Protein AF-A0A958G4K2-F1 (afdb_monomer_lite)

Structure (mmCIF, N/CA/C/O backbone):
data_AF-A0A958G4K2-F1
#
_entry.id   AF-A0A958G4K2-F1
#
loop_
_atom_site.group_PDB
_atom_site.id
_atom_site.type_symbol
_atom_site.label_atom_id
_atom_site.label_alt_id
_atom_site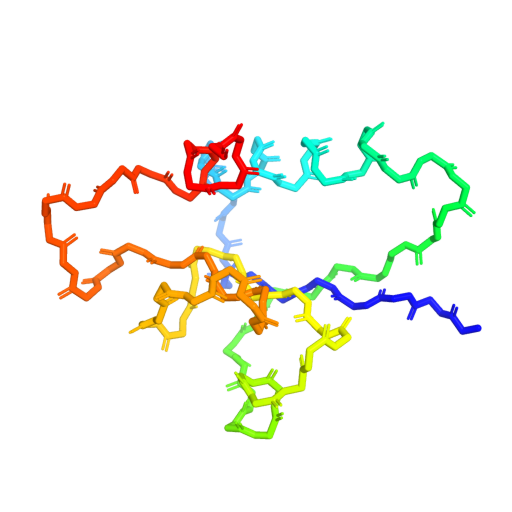.label_comp_id
_atom_site.label_asym_id
_atom_site.label_entity_id
_atom_site.label_seq_id
_atom_site.pdbx_PDB_ins_code
_atom_site.Cartn_x
_atom_site.Cartn_y
_atom_site.Cartn_z
_atom_site.occupancy
_atom_site.B_iso_or_equiv
_atom_site.auth_seq_id
_atom_site.auth_comp_id
_atom_site.auth_asym_id
_atom_site.auth_atom_id
_atom_site.pdbx_PDB_model_num
ATOM 1 N N . MET A 1 1 ? -7.015 -4.512 17.734 1.00 64.56 1 MET A N 1
ATOM 2 C CA . MET A 1 1 ? -5.645 -4.462 17.180 1.00 64.56 1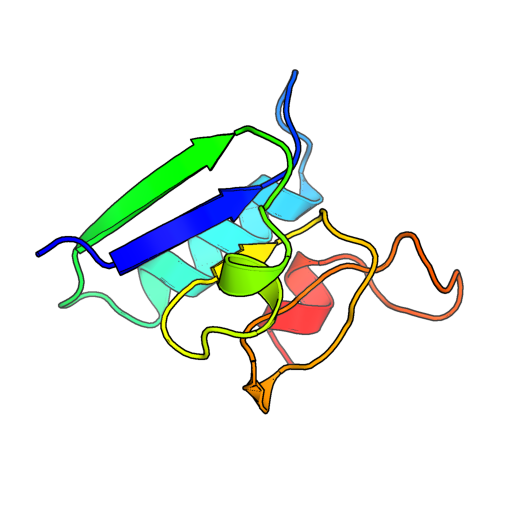 MET A CA 1
ATOM 3 C C . MET A 1 1 ? -5.654 -3.449 16.050 1.00 64.56 1 MET A C 1
ATOM 5 O O . MET A 1 1 ? -6.742 -3.151 15.576 1.00 64.56 1 MET A O 1
ATOM 9 N N . LYS A 1 2 ? -4.510 -2.845 15.719 1.00 84.12 2 LYS A N 1
ATOM 10 C CA . LYS A 1 2 ? -4.418 -1.952 14.558 1.00 84.12 2 LYS A CA 1
ATOM 11 C C . LYS A 1 2 ? -4.128 -2.806 13.330 1.00 84.12 2 LYS A C 1
ATOM 13 O O . LYS A 1 2 ? -3.270 -3.679 13.433 1.00 84.12 2 LYS A O 1
ATOM 18 N N . ASP A 1 3 ? -4.828 -2.551 12.235 1.00 96.25 3 ASP A N 1
ATOM 19 C CA . ASP A 1 3 ? -4.536 -3.170 10.941 1.00 96.25 3 ASP A CA 1
ATOM 20 C C . ASP A 1 3 ? -3.158 -2.680 10.468 1.00 96.25 3 ASP A C 1
ATOM 22 O O . ASP A 1 3 ? -2.680 -1.629 10.909 1.00 96.25 3 ASP A O 1
ATOM 26 N N . LEU A 1 4 ? -2.488 -3.441 9.608 1.00 98.44 4 LEU A N 1
ATOM 27 C CA . LEU A 1 4 ? -1.114 -3.154 9.200 1.00 98.44 4 LEU A CA 1
ATOM 28 C C . LEU A 1 4 ? -1.057 -2.721 7.734 1.00 98.44 4 LEU A C 1
ATOM 30 O O . LEU A 1 4 ? -1.678 -3.342 6.874 1.00 98.44 4 LEU A O 1
ATOM 34 N N . ILE A 1 5 ? -0.286 -1.666 7.471 1.00 98.62 5 ILE A N 1
ATOM 35 C CA . ILE A 1 5 ? 0.161 -1.266 6.138 1.00 98.62 5 ILE A CA 1
ATOM 36 C C . ILE A 1 5 ? 1.689 -1.329 6.116 1.00 98.62 5 ILE A C 1
ATOM 38 O O . ILE A 1 5 ? 2.344 -0.712 6.959 1.00 98.62 5 ILE A O 1
ATOM 42 N N . ILE A 1 6 ? 2.248 -2.043 5.146 1.00 98.62 6 ILE A N 1
ATOM 43 C CA . ILE A 1 6 ? 3.683 -2.133 4.879 1.00 98.62 6 ILE A CA 1
ATOM 44 C C . ILE A 1 6 ? 3.961 -1.427 3.559 1.00 98.62 6 ILE A C 1
ATOM 46 O O . ILE A 1 6 ? 3.242 -1.620 2.581 1.00 98.62 6 ILE A O 1
ATOM 50 N N . THR A 1 7 ? 4.998 -0.599 3.531 1.00 98.56 7 THR A N 1
ATOM 51 C CA . THR A 1 7 ? 5.381 0.141 2.329 1.00 98.56 7 THR A CA 1
ATOM 52 C C . THR A 1 7 ? 6.892 0.305 2.201 1.00 98.56 7 THR A C 1
ATOM 54 O O . THR A 1 7 ? 7.642 -0.005 3.135 1.00 98.56 7 THR A O 1
ATOM 57 N N . HIS A 1 8 ? 7.344 0.811 1.053 1.00 94.00 8 HIS A N 1
ATOM 58 C CA . HIS A 1 8 ? 8.752 0.967 0.722 1.00 94.00 8 HIS A CA 1
ATOM 59 C C . HIS A 1 8 ? 9.541 1.729 1.824 1.00 94.00 8 HIS A C 1
ATOM 61 O O . HIS A 1 8 ? 9.087 2.75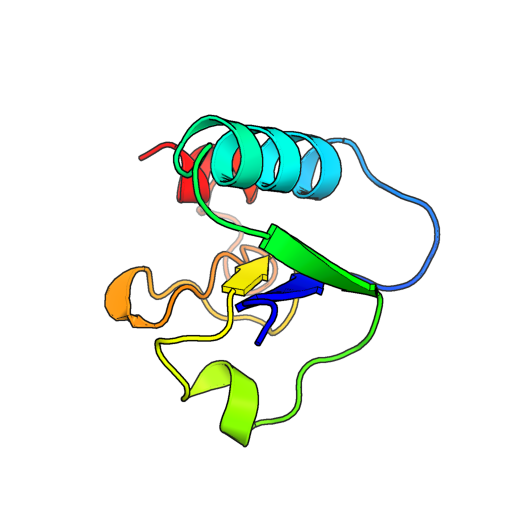9 2.364 1.00 94.00 8 HIS A O 1
ATOM 67 N N . PRO A 1 9 ? 10.747 1.244 2.191 1.00 93.75 9 PRO A N 1
ATOM 68 C CA . PRO A 1 9 ? 11.610 1.896 3.172 1.00 93.75 9 PRO A CA 1
ATOM 69 C C . PRO A 1 9 ? 12.389 3.073 2.574 1.00 93.75 9 PRO A C 1
ATOM 71 O O . PRO A 1 9 ? 12.992 2.946 1.520 1.00 93.75 9 PRO A O 1
ATOM 74 N N . GLY A 1 10 ? 12.518 4.185 3.303 1.00 90.88 10 GLY A N 1
ATOM 75 C CA . GLY A 1 10 ? 13.380 5.301 2.885 1.00 90.88 10 GLY A CA 1
ATOM 76 C C . GLY A 1 10 ? 12.680 6.651 2.927 1.00 90.88 10 GLY A C 1
ATOM 77 O O . GLY A 1 10 ? 11.930 6.938 3.858 1.00 90.88 10 GLY A O 1
ATOM 78 N N . SER A 1 11 ? 12.948 7.520 1.954 1.00 91.62 11 SER A N 1
ATOM 79 C CA . SER A 1 11 ? 12.193 8.772 1.782 1.00 91.62 11 SER A CA 1
ATOM 80 C C . SER A 1 11 ? 10.812 8.457 1.226 1.00 91.62 11 SER A C 1
ATOM 82 O O . SER A 1 11 ? 10.674 7.494 0.496 1.00 91.62 11 SER A O 1
ATOM 84 N N . ALA A 1 12 ? 9.772 9.201 1.594 1.00 90.75 12 ALA A N 1
ATOM 85 C CA . ALA A 1 12 ? 8.450 8.959 1.012 1.00 90.75 12 ALA A CA 1
ATOM 86 C C . ALA A 1 12 ? 8.418 9.433 -0.451 1.00 90.75 12 ALA A C 1
ATOM 88 O O . ALA A 1 12 ? 8.866 10.553 -0.726 1.00 90.75 12 ALA A O 1
ATOM 89 N N . HIS A 1 13 ? 7.893 8.621 -1.365 1.00 94.94 13 HIS A N 1
ATOM 90 C CA . HIS A 1 13 ? 7.472 9.072 -2.684 1.00 94.94 13 HIS A CA 1
ATOM 91 C C . HIS A 1 13 ? 6.015 9.555 -2.635 1.00 94.94 13 HIS A C 1
ATOM 93 O O . HIS A 1 13 ? 5.309 9.452 -1.629 1.00 94.94 13 HIS A O 1
ATOM 99 N N . PHE A 1 14 ? 5.575 10.189 -3.721 1.00 96.69 14 PHE A N 1
ATOM 100 C CA . PHE A 1 14 ? 4.181 10.617 -3.841 1.00 96.69 14 PHE A CA 1
ATOM 101 C C . PHE A 1 14 ? 3.229 9.440 -4.049 1.00 96.69 14 PHE A C 1
ATOM 103 O O . PHE A 1 14 ? 2.047 9.579 -3.742 1.00 96.69 14 PHE A O 1
ATOM 110 N N . ASP A 1 15 ? 3.741 8.323 -4.565 1.00 97.00 15 ASP A N 1
ATOM 111 C CA . ASP A 1 15 ? 2.937 7.161 -4.909 1.00 97.00 15 ASP A CA 1
ATOM 112 C C . ASP A 1 15 ? 2.357 6.494 -3.657 1.00 97.00 15 ASP A C 1
ATOM 114 O O . ASP A 1 15 ? 1.155 6.596 -3.391 1.00 97.00 15 ASP A O 1
ATOM 118 N N . GLU A 1 16 ? 3.213 5.923 -2.810 1.00 96.38 16 GLU A N 1
ATOM 119 C CA . GLU A 1 16 ? 2.775 5.248 -1.595 1.00 96.38 16 GLU A CA 1
ATOM 120 C C . GLU A 1 16 ? 2.115 6.209 -0.612 1.00 96.38 16 GLU A C 1
ATOM 122 O O . GLU A 1 16 ? 1.153 5.847 0.065 1.00 96.38 16 GLU A O 1
ATOM 127 N N . PHE A 1 17 ? 2.578 7.462 -0.554 1.00 97.31 17 PHE A N 1
ATOM 128 C CA . PHE A 1 17 ? 1.951 8.466 0.296 1.00 97.31 17 PHE A CA 1
ATOM 129 C C . PHE A 1 17 ? 0.476 8.654 -0.070 1.00 97.31 17 PHE A C 1
ATOM 131 O O . PHE A 1 17 ? -0.389 8.637 0.812 1.00 97.31 17 PHE A O 1
ATOM 138 N N . PHE A 1 18 ? 0.174 8.820 -1.360 1.00 98.12 18 PHE A N 1
ATOM 139 C CA . PHE A 1 18 ? -1.195 9.067 -1.788 1.00 98.12 18 PHE A CA 1
ATOM 140 C C . PHE A 1 18 ? -2.052 7.800 -1.717 1.00 98.12 18 PHE A C 1
ATOM 142 O O . PHE A 1 18 ? -3.186 7.876 -1.243 1.00 98.12 18 PHE A O 1
ATOM 149 N N . ALA A 1 19 ? -1.494 6.638 -2.063 1.00 98.38 19 ALA A N 1
ATOM 150 C CA . ALA A 1 19 ? -2.143 5.341 -1.881 1.00 98.38 19 ALA A CA 1
ATOM 151 C C . ALA A 1 19 ? -2.577 5.122 -0.420 1.00 98.38 19 ALA A C 1
ATOM 153 O O . ALA A 1 19 ? -3.736 4.811 -0.141 1.00 98.38 19 ALA A O 1
ATOM 154 N N . ILE A 1 20 ? -1.682 5.385 0.537 1.00 98.19 20 ILE A N 1
ATOM 155 C CA . ILE A 1 20 ? -1.979 5.271 1.969 1.00 98.19 20 ILE A CA 1
ATOM 156 C C . ILE A 1 20 ? -3.065 6.269 2.386 1.00 98.19 20 ILE A C 1
ATOM 158 O O . ILE A 1 20 ? -3.976 5.898 3.124 1.00 98.19 20 ILE A O 1
ATOM 162 N N . CYS A 1 21 ? -3.031 7.516 1.905 1.00 98.19 21 CYS A N 1
ATOM 163 C CA . CYS A 1 21 ? -4.106 8.475 2.170 1.00 98.19 21 CYS A CA 1
ATOM 164 C C . CYS A 1 21 ? -5.478 7.967 1.693 1.00 98.19 21 CYS A C 1
ATOM 166 O O . CYS A 1 21 ? -6.459 8.131 2.422 1.00 98.19 21 CYS A O 1
ATOM 168 N N . LEU A 1 22 ? -5.552 7.343 0.513 1.00 98.31 22 LEU A N 1
ATOM 169 C CA . LEU A 1 22 ? -6.790 6.763 -0.019 1.00 98.31 22 LEU A CA 1
ATOM 170 C C . LEU A 1 22 ? -7.297 5.607 0.852 1.00 98.31 22 LEU A C 1
ATOM 172 O O . LEU A 1 22 ? -8.485 5.574 1.182 1.00 98.31 22 LEU A O 1
ATOM 176 N N . ILE A 1 23 ? -6.407 4.711 1.293 1.00 98.25 23 ILE A N 1
ATOM 177 C CA . ILE A 1 23 ? -6.752 3.610 2.209 1.00 98.25 23 ILE A CA 1
ATOM 178 C C . ILE A 1 23 ? -7.319 4.176 3.516 1.00 98.25 23 ILE A C 1
ATOM 180 O O . ILE A 1 23 ? -8.424 3.821 3.924 1.00 98.25 23 ILE A O 1
ATOM 184 N N . LEU A 1 24 ? -6.608 5.111 4.153 1.00 98.00 24 LEU A N 1
ATOM 185 C CA . LEU A 1 24 ? -7.044 5.713 5.417 1.00 98.00 24 LEU A CA 1
ATOM 186 C C . LEU A 1 24 ? -8.394 6.435 5.287 1.00 98.00 24 LEU A C 1
ATOM 188 O O . LEU A 1 24 ? -9.216 6.367 6.199 1.00 98.00 24 LEU A O 1
ATOM 192 N N . ALA A 1 25 ? -8.635 7.117 4.165 1.00 97.94 25 ALA A N 1
ATOM 193 C CA . ALA A 1 25 ? -9.896 7.806 3.907 1.00 97.94 25 ALA A CA 1
ATOM 194 C C . ALA A 1 25 ? -11.064 6.841 3.639 1.00 97.94 25 ALA A C 1
ATOM 196 O O . ALA A 1 25 ? -12.205 7.162 3.974 1.00 97.94 25 ALA A O 1
ATOM 197 N N . SER A 1 26 ? -10.786 5.672 3.057 1.00 97.25 26 SER A N 1
ATOM 198 C CA . SER A 1 26 ? -11.798 4.665 2.710 1.00 97.25 26 SER A CA 1
ATOM 199 C C . SER A 1 26 ? -12.259 3.835 3.909 1.00 97.25 26 SER A C 1
ATOM 201 O O . SER A 1 26 ? -13.364 3.298 3.887 1.00 97.25 26 SER A O 1
ATOM 203 N N . PHE A 1 27 ? -11.446 3.763 4.968 1.00 96.31 27 PHE A N 1
ATOM 204 C CA . PHE A 1 27 ? -11.742 3.019 6.197 1.00 96.31 27 PHE A CA 1
ATOM 205 C C . PHE A 1 27 ? -11.653 3.917 7.447 1.00 96.31 27 PHE A C 1
ATOM 207 O O . PHE A 1 27 ? -10.795 3.696 8.310 1.00 96.31 27 PHE A O 1
ATOM 214 N N . PRO A 1 28 ? -12.513 4.945 7.574 1.00 96.56 28 PRO A N 1
ATOM 215 C CA . PRO A 1 28 ? -12.411 5.958 8.630 1.00 96.56 28 PRO A CA 1
ATOM 216 C C . PRO A 1 28 ? -12.606 5.412 10.055 1.00 96.56 28 PRO A C 1
ATOM 218 O O . PRO A 1 28 ? -12.200 6.047 11.028 1.00 96.56 28 PRO A O 1
ATOM 221 N N . GLU A 1 29 ? -13.239 4.251 10.205 1.00 96.50 29 GLU A N 1
ATOM 222 C CA . GLU A 1 29 ? -13.444 3.557 11.477 1.00 96.50 29 GLU A CA 1
ATOM 223 C C . GLU A 1 29 ? -12.248 2.700 11.915 1.00 96.50 29 GLU A C 1
ATOM 225 O O . GLU A 1 29 ? -12.177 2.285 13.077 1.00 96.50 29 GLU A O 1
ATOM 230 N N . LYS A 1 30 ? -11.308 2.425 11.003 1.00 95.88 30 LYS A N 1
ATOM 231 C CA . LYS A 1 30 ? -10.142 1.584 11.266 1.00 95.88 30 LYS A CA 1
ATOM 232 C C . LYS A 1 30 ? -8.959 2.402 11.768 1.00 95.88 30 LYS A C 1
ATOM 234 O O . LYS A 1 30 ? -8.797 3.585 11.484 1.00 95.88 30 LYS A O 1
ATOM 239 N N . GLN A 1 31 ? -8.090 1.738 12.523 1.00 96.06 31 GLN A N 1
ATOM 240 C CA . GLN A 1 31 ? -6.788 2.279 12.896 1.00 96.06 31 GLN A CA 1
ATOM 241 C C . GLN A 1 31 ? -5.703 1.443 12.245 1.00 96.06 31 GLN A C 1
ATOM 243 O O . GLN A 1 31 ? -5.668 0.232 12.452 1.00 96.06 31 GLN A O 1
ATOM 248 N N . PHE A 1 32 ? -4.793 2.112 11.547 1.00 97.81 32 PHE A N 1
ATOM 249 C CA . PHE A 1 32 ? -3.666 1.466 10.895 1.00 97.81 32 PHE A CA 1
ATOM 250 C C . PHE A 1 32 ? -2.354 1.783 11.613 1.00 97.81 32 PHE A C 1
ATOM 252 O O . PHE A 1 32 ? -2.125 2.904 12.082 1.00 97.81 32 PHE A O 1
ATOM 259 N N . SER A 1 33 ? -1.493 0.779 11.704 1.00 97.81 33 SER A N 1
ATOM 260 C CA . SER A 1 33 ? -0.055 0.946 11.877 1.00 97.81 33 SER A CA 1
ATOM 261 C C . SER A 1 33 ? 0.578 0.962 10.490 1.00 97.81 33 SER A C 1
ATOM 263 O O . SER A 1 33 ? 0.238 0.127 9.658 1.00 97.81 33 SER A O 1
ATOM 265 N N . ILE A 1 34 ? 1.481 1.908 10.241 1.00 97.44 34 ILE A N 1
ATOM 266 C CA . ILE A 1 34 ? 2.203 2.009 8.970 1.00 97.44 34 ILE A CA 1
ATOM 267 C C . ILE A 1 34 ? 3.672 1.718 9.251 1.00 97.44 34 ILE A C 1
ATOM 269 O O . ILE A 1 34 ? 4.306 2.422 10.041 1.00 97.44 34 ILE A O 1
ATOM 273 N N . GLU A 1 35 ? 4.202 0.686 8.607 1.00 97.75 35 GLU A N 1
ATOM 274 C CA . GLU A 1 35 ? 5.595 0.268 8.703 1.00 97.75 35 GLU A CA 1
ATOM 275 C C . GLU A 1 35 ? 6.294 0.445 7.355 1.00 97.75 35 GLU A C 1
ATOM 277 O O . GLU A 1 35 ? 5.731 0.176 6.298 1.00 97.75 35 GLU A O 1
ATOM 282 N N . ARG A 1 36 ? 7.542 0.919 7.392 1.00 97.38 36 ARG A N 1
ATOM 283 C CA . ARG A 1 36 ? 8.355 1.162 6.194 1.00 97.38 36 ARG A CA 1
ATOM 284 C C . ARG A 1 36 ? 9.523 0.188 6.165 1.00 97.38 36 ARG A C 1
ATOM 286 O O . ARG A 1 36 ? 10.540 0.435 6.816 1.00 97.38 36 ARG A O 1
ATOM 293 N N . ARG A 1 37 ? 9.337 -0.944 5.493 1.00 98.00 37 ARG A N 1
ATOM 294 C CA . ARG A 1 37 ? 10.273 -2.076 5.437 1.00 98.00 37 ARG A CA 1
ATOM 295 C C . ARG A 1 37 ? 9.855 -3.052 4.342 1.00 98.00 37 ARG A C 1
ATOM 297 O O . ARG A 1 37 ? 8.735 -2.983 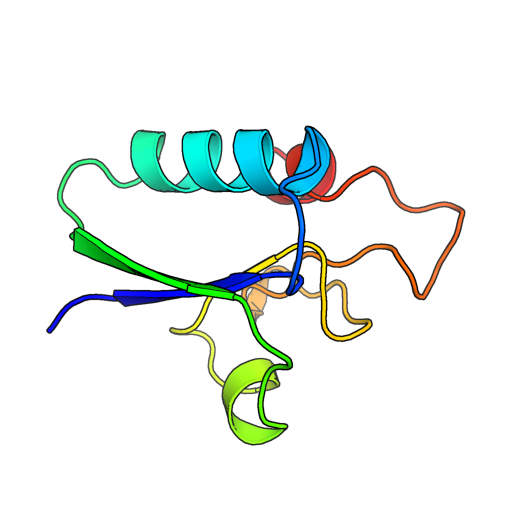3.851 1.00 98.00 37 ARG A O 1
ATOM 304 N N . GLU A 1 38 ? 10.729 -4.004 4.042 1.00 97.75 38 GLU A N 1
ATOM 305 C CA . GLU A 1 38 ? 10.356 -5.166 3.236 1.00 97.75 38 GLU A CA 1
ATOM 306 C C . GLU A 1 38 ? 9.288 -6.016 3.958 1.00 97.75 38 GLU A C 1
ATOM 308 O O . GLU A 1 38 ? 9.396 -6.222 5.181 1.00 97.75 38 GLU A O 1
ATOM 313 N N . PRO A 1 39 ? 8.265 -6.509 3.237 1.00 98.06 39 PRO A N 1
ATOM 314 C CA . PRO A 1 39 ? 7.305 -7.462 3.776 1.00 98.06 39 PRO A CA 1
ATOM 315 C C . PRO A 1 39 ? 7.940 -8.851 3.929 1.00 98.06 39 PRO A C 1
ATOM 317 O O . PRO A 1 39 ? 8.850 -9.242 3.195 1.00 98.06 39 PRO A O 1
ATOM 320 N N . LEU A 1 40 ? 7.436 -9.621 4.885 1.00 98.06 40 LEU A N 1
ATOM 321 C CA . LEU A 1 40 ? 7.716 -11.044 5.007 1.00 98.06 40 LEU A CA 1
ATOM 322 C C . LEU A 1 40 ? 6.838 -11.835 4.017 1.00 98.06 40 LEU A C 1
ATOM 324 O O . LEU A 1 40 ? 5.734 -11.394 3.690 1.00 98.06 40 LEU A O 1
ATOM 328 N N . PRO A 1 41 ? 7.266 -13.025 3.558 1.00 97.81 41 PRO A N 1
ATOM 329 C CA . PRO A 1 41 ? 6.462 -13.851 2.652 1.00 97.81 41 PRO A CA 1
ATOM 330 C C . PRO A 1 41 ? 5.061 -14.185 3.186 1.00 97.81 41 PRO A C 1
ATOM 332 O O . PRO A 1 41 ? 4.098 -14.242 2.421 1.00 97.81 41 PRO A O 1
ATOM 335 N N . GLU A 1 42 ? 4.935 -14.395 4.496 1.00 98.06 42 GLU A N 1
ATOM 336 C CA . GLU A 1 42 ? 3.652 -14.616 5.161 1.00 98.06 42 GLU A CA 1
ATOM 337 C C . GLU A 1 42 ? 2.726 -13.394 5.107 1.00 98.06 42 GLU A C 1
ATOM 339 O O . GLU A 1 42 ? 1.518 -13.572 5.013 1.00 98.06 42 GLU A O 1
ATOM 344 N N . GLU A 1 43 ? 3.273 -12.176 5.100 1.00 98.25 43 GLU A N 1
ATOM 345 C CA . GLU A 1 43 ? 2.494 -10.932 5.038 1.00 98.25 43 GLU A CA 1
ATOM 346 C C . GLU A 1 43 ? 1.950 -10.688 3.629 1.00 98.25 43 GLU A C 1
ATOM 348 O O . GLU A 1 43 ? 0.814 -10.259 3.491 1.00 98.25 43 GLU A O 1
ATOM 353 N N . LEU A 1 44 ? 2.700 -11.060 2.583 1.00 98.25 44 LEU A N 1
ATOM 354 C CA . LEU A 1 44 ? 2.210 -11.049 1.194 1.00 98.25 44 LEU A CA 1
ATOM 355 C C . LEU A 1 44 ? 1.056 -12.036 0.956 1.00 98.25 44 LEU A C 1
ATOM 357 O O . LEU A 1 44 ? 0.334 -11.921 -0.034 1.00 98.25 44 LEU A O 1
ATOM 361 N N . SER A 1 45 ? 0.911 -13.036 1.827 1.00 98.00 45 SER A N 1
ATOM 362 C CA . SER A 1 45 ? -0.135 -14.060 1.742 1.00 98.00 45 SER A CA 1
ATOM 363 C C . SER A 1 45 ? -1.286 -13.820 2.727 1.00 98.00 45 SER A C 1
ATOM 365 O O . SER A 1 45 ? -2.231 -14.612 2.751 1.00 98.00 45 SER A O 1
ATOM 367 N N . ASP A 1 46 ? -1.207 -12.774 3.555 1.00 97.94 46 ASP A N 1
ATOM 368 C CA . ASP A 1 46 ? -2.205 -12.453 4.572 1.00 97.94 46 ASP A CA 1
ATOM 369 C C . ASP A 1 46 ? -3.184 -11.392 4.038 1.00 97.94 46 ASP A C 1
ATOM 371 O O . ASP A 1 46 ? -2.810 -10.226 3.912 1.00 97.94 46 ASP A O 1
ATOM 375 N N . PRO A 1 47 ? -4.459 -11.743 3.775 1.00 97.38 47 PRO A N 1
ATOM 376 C CA . PRO A 1 47 ? -5.439 -10.800 3.247 1.00 97.38 47 PRO A CA 1
ATOM 377 C C . PRO A 1 47 ? -5.820 -9.695 4.240 1.00 97.38 47 PRO A C 1
ATOM 379 O O . PRO A 1 47 ? -6.628 -8.837 3.892 1.00 97.38 47 PRO A O 1
ATOM 382 N N . GLU A 1 48 ? -5.306 -9.688 5.474 1.00 96.50 48 GLU A N 1
ATOM 383 C CA . GLU A 1 48 ? -5.499 -8.607 6.442 1.00 96.50 48 GLU A CA 1
ATOM 384 C C . GLU A 1 48 ? -4.391 -7.542 6.408 1.00 96.50 48 GLU A C 1
ATOM 386 O O . GLU A 1 48 ? -4.628 -6.421 6.873 1.00 96.50 48 GLU A O 1
ATOM 391 N N . VAL A 1 49 ? -3.233 -7.834 5.807 1.00 98.31 49 VAL A N 1
ATOM 392 C CA . VAL A 1 49 ? -2.103 -6.902 5.690 1.00 98.31 49 VAL A CA 1
ATOM 393 C C . VAL A 1 49 ? -2.163 -6.180 4.350 1.00 98.31 49 VAL A C 1
ATOM 395 O O . VAL A 1 49 ? -2.302 -6.800 3.308 1.00 98.31 49 VAL A O 1
ATOM 398 N N . TRP A 1 50 ? -2.052 -4.853 4.364 1.00 98.62 50 TRP A N 1
ATOM 399 C CA . TRP A 1 50 ? -1.867 -4.085 3.134 1.00 98.62 50 TRP A CA 1
ATOM 400 C C . TRP A 1 50 ? -0.379 -3.985 2.818 1.00 98.62 50 TRP A C 1
ATOM 402 O O . TRP A 1 50 ? 0.394 -3.534 3.665 1.00 98.62 50 TRP A O 1
ATOM 412 N N . VAL A 1 51 ? 0.015 -4.331 1.597 1.00 98.69 51 VAL A N 1
ATOM 413 C CA . VAL A 1 51 ? 1.386 -4.161 1.106 1.00 98.69 51 VAL A CA 1
ATOM 414 C C . VAL A 1 51 ? 1.341 -3.227 -0.099 1.00 98.69 51 VAL A C 1
ATOM 416 O O . VAL A 1 51 ? 0.694 -3.533 -1.096 1.00 98.69 51 VAL A O 1
ATOM 419 N N . VAL A 1 52 ? 1.958 -2.051 0.016 1.00 98.56 52 VAL A N 1
ATOM 420 C CA . VAL A 1 52 ? 1.766 -0.928 -0.919 1.00 98.56 52 VAL A CA 1
ATOM 421 C C . VAL A 1 52 ? 3.112 -0.394 -1.399 1.00 98.56 52 VAL A C 1
ATOM 423 O O . VAL A 1 52 ? 3.945 -0.027 -0.568 1.00 98.56 52 VAL A O 1
ATOM 426 N N . ASP A 1 53 ? 3.299 -0.290 -2.718 1.00 98.31 53 ASP A N 1
ATOM 427 C CA . ASP A 1 53 ? 4.535 0.190 -3.369 1.00 98.31 53 ASP A CA 1
ATOM 428 C C . ASP A 1 53 ? 5.790 -0.623 -2.988 1.00 98.31 53 ASP A C 1
ATOM 430 O O . ASP A 1 53 ? 6.901 -0.099 -2.878 1.00 98.31 53 ASP A O 1
ATOM 434 N N . ILE A 1 54 ? 5.604 -1.908 -2.668 1.00 98.19 54 ILE A N 1
ATOM 435 C CA . ILE A 1 54 ? 6.682 -2.833 -2.306 1.00 98.19 54 ILE A CA 1
ATOM 436 C C . ILE A 1 54 ? 6.228 -4.294 -2.447 1.00 98.19 54 ILE A C 1
ATOM 438 O O . ILE A 1 54 ? 5.040 -4.598 -2.374 1.00 98.19 54 ILE A O 1
ATOM 442 N N . GLY A 1 55 ? 7.177 -5.223 -2.574 1.00 97.25 55 GLY A N 1
ATOM 443 C CA . GLY A 1 55 ? 6.929 -6.668 -2.501 1.00 97.25 55 GLY A CA 1
ATOM 444 C C . GLY A 1 55 ? 6.801 -7.388 -3.847 1.00 97.25 55 GLY A C 1
ATOM 445 O O . GLY A 1 55 ? 6.932 -8.606 -3.878 1.00 97.25 55 GLY A O 1
ATOM 446 N N . GLY A 1 56 ? 6.628 -6.677 -4.958 1.00 97.69 56 GLY A N 1
ATOM 447 C CA . GLY A 1 56 ? 6.628 -7.210 -6.324 1.00 97.69 56 GLY A CA 1
ATOM 448 C C . GLY A 1 56 ? 5.345 -7.936 -6.734 1.00 97.69 56 GLY A C 1
ATOM 449 O O . GLY A 1 56 ? 5.391 -8.804 -7.609 1.00 97.69 56 GLY A O 1
ATOM 450 N N . HIS A 1 57 ? 4.212 -7.629 -6.096 1.00 96.81 57 HIS A N 1
ATOM 451 C CA . HIS A 1 57 ? 2.928 -8.282 -6.344 1.00 96.81 57 HIS A CA 1
ATOM 452 C C . HIS A 1 57 ? 1.788 -7.270 -6.503 1.00 96.81 57 HIS A C 1
ATOM 454 O O . HIS A 1 57 ? 1.587 -6.406 -5.652 1.00 96.81 57 HIS A O 1
ATOM 460 N N . TYR A 1 58 ? 0.976 -7.457 -7.546 1.00 98.00 58 TYR A N 1
ATOM 461 C CA . TYR A 1 58 ? -0.356 -6.864 -7.650 1.00 98.00 58 TYR A CA 1
ATOM 462 C C . TYR A 1 58 ? -1.407 -7.967 -7.517 1.00 98.00 58 TYR A C 1
ATOM 464 O O . TYR A 1 58 ? -1.584 -8.785 -8.421 1.00 98.00 58 TYR A O 1
ATOM 472 N N . ASP A 1 59 ? -2.073 -8.001 -6.367 1.00 98.12 59 ASP A N 1
ATOM 473 C CA . ASP A 1 59 ? -3.191 -8.894 -6.073 1.00 98.12 59 ASP A CA 1
ATOM 474 C C . ASP A 1 59 ? -4.152 -8.194 -5.095 1.00 98.12 59 ASP A C 1
ATOM 476 O O . ASP A 1 59 ? -3.942 -8.233 -3.875 1.00 98.12 59 ASP A O 1
ATOM 480 N N . PRO A 1 60 ? -5.223 -7.555 -5.603 1.00 97.75 60 PRO A N 1
ATOM 481 C CA . PRO A 1 60 ? -6.202 -6.870 -4.763 1.00 97.75 60 PRO A CA 1
ATOM 482 C C . PRO A 1 60 ? -6.896 -7.777 -3.741 1.00 97.75 60 PRO A C 1
ATOM 484 O O . PRO A 1 60 ? -7.300 -7.298 -2.682 1.00 97.75 60 PRO A O 1
ATOM 487 N N . ALA A 1 61 ? -7.029 -9.083 -4.014 1.00 97.62 61 ALA A N 1
ATOM 488 C CA . ALA A 1 61 ? -7.664 -10.014 -3.080 1.00 97.62 61 ALA A CA 1
ATOM 489 C C . ALA A 1 61 ? -6.798 -10.265 -1.835 1.00 97.62 61 ALA A C 1
ATOM 491 O O . ALA A 1 61 ? -7.332 -10.591 -0.773 1.00 97.62 61 ALA A O 1
ATOM 492 N N . LEU A 1 62 ? -5.483 -10.077 -1.963 1.00 98.00 62 LEU A N 1
ATOM 493 C CA . LEU A 1 62 ? -4.502 -10.155 -0.880 1.00 98.00 62 LEU A CA 1
ATOM 494 C C . LEU A 1 62 ? -4.010 -8.778 -0.417 1.00 98.00 62 LEU A C 1
ATOM 496 O O . LEU A 1 62 ? -3.102 -8.709 0.397 1.00 98.00 62 LEU A O 1
ATOM 500 N N . LYS A 1 63 ? -4.601 -7.684 -0.920 1.00 98.44 63 LYS A N 1
ATOM 501 C CA . LYS A 1 63 ? -4.196 -6.295 -0.635 1.00 98.44 63 LYS A CA 1
ATOM 502 C C . LYS A 1 63 ? -2.722 -5.994 -0.952 1.00 98.44 63 LYS A C 1
ATOM 504 O O . LYS A 1 63 ? -2.102 -5.148 -0.301 1.00 98.44 63 LYS A O 1
ATOM 509 N N . ASN A 1 64 ? -2.192 -6.644 -1.984 1.00 98.69 64 ASN A N 1
ATOM 510 C CA . ASN A 1 64 ? -0.875 -6.351 -2.535 1.00 98.69 64 ASN A CA 1
ATOM 511 C C . ASN A 1 64 ? -1.032 -5.374 -3.706 1.00 98.69 64 ASN A C 1
ATOM 513 O O . ASN A 1 64 ? -1.664 -5.699 -4.713 1.00 98.69 64 ASN A O 1
ATOM 517 N N . PHE A 1 65 ? -0.467 -4.182 -3.565 1.00 98.62 65 PHE A N 1
ATOM 518 C CA . PHE A 1 65 ? -0.549 -3.088 -4.528 1.00 98.62 65 PHE A CA 1
ATOM 519 C C . PHE A 1 65 ? 0.855 -2.586 -4.846 1.00 98.62 65 PHE A C 1
ATOM 521 O O . PHE A 1 65 ? 1.251 -1.503 -4.416 1.00 98.62 65 PHE A O 1
ATOM 528 N N . ASP A 1 66 ? 1.610 -3.406 -5.571 1.00 98.38 66 ASP A N 1
ATOM 529 C CA . ASP A 1 66 ? 2.910 -3.041 -6.116 1.00 98.38 66 ASP A CA 1
ATOM 530 C C . ASP A 1 66 ? 2.912 -3.106 -7.645 1.00 98.38 66 ASP A C 1
ATOM 532 O O . ASP A 1 66 ? 2.164 -3.869 -8.260 1.00 98.38 66 ASP A O 1
ATOM 536 N N . HIS A 1 67 ? 3.774 -2.305 -8.255 1.00 97.94 67 HIS A N 1
ATOM 537 C CA . HIS A 1 67 ? 3.913 -2.158 -9.696 1.00 97.94 67 HIS A CA 1
ATOM 538 C C . HIS A 1 67 ? 5.349 -2.401 -10.191 1.00 97.94 67 HIS A C 1
ATOM 540 O O . HIS A 1 67 ? 5.575 -2.516 -11.393 1.00 97.94 67 HIS A O 1
ATOM 546 N N . HIS A 1 68 ? 6.333 -2.549 -9.297 1.00 96.94 68 HIS A N 1
ATOM 547 C CA . HIS A 1 68 ? 7.742 -2.736 -9.668 1.00 96.94 68 HIS A CA 1
ATOM 548 C C . HIS A 1 68 ? 8.008 -3.956 -10.576 1.00 96.94 68 HIS A C 1
ATOM 550 O O . HIS A 1 68 ? 8.993 -3.973 -11.319 1.00 96.94 68 HIS A O 1
ATOM 556 N N . GLN A 1 69 ? 7.154 -4.980 -10.526 1.00 97.38 69 GLN A N 1
ATOM 557 C CA . GLN A 1 69 ? 7.258 -6.205 -11.322 1.00 97.38 69 GLN A CA 1
ATOM 558 C C . GLN A 1 69 ? 6.794 -6.062 -12.779 1.00 97.38 69 GLN A C 1
ATOM 560 O O . GLN A 1 69 ? 7.160 -6.898 -13.607 1.00 97.38 69 GLN A O 1
ATOM 565 N N . ASP A 1 70 ? 5.981 -5.049 -13.095 1.00 97.19 70 ASP A N 1
ATOM 566 C CA . ASP A 1 70 ? 5.367 -4.878 -14.412 1.00 97.19 70 ASP A CA 1
ATOM 567 C C . ASP A 1 70 ?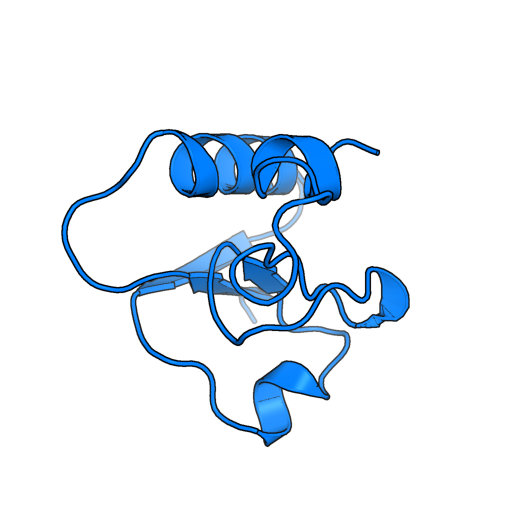 5.204 -3.391 -14.756 1.00 97.19 70 ASP A C 1
ATOM 569 O O . ASP A 1 70 ? 4.430 -2.664 -14.140 1.00 97.19 70 ASP A O 1
ATOM 573 N N . LEU A 1 71 ? 5.927 -2.949 -15.787 1.00 95.06 71 LEU A N 1
ATOM 574 C CA . LEU A 1 71 ? 5.951 -1.553 -16.229 1.00 95.06 71 LEU A CA 1
ATOM 575 C C . LEU A 1 71 ? 4.637 -1.084 -16.872 1.00 95.06 71 LEU A C 1
ATOM 577 O O . LEU A 1 71 ? 4.473 0.119 -17.073 1.00 95.06 71 LEU A O 1
ATOM 581 N N . GLU A 1 72 ? 3.729 -2.000 -17.212 1.00 97.31 72 GLU A N 1
ATOM 582 C CA . GLU A 1 72 ? 2.407 -1.658 -17.744 1.00 97.31 72 GLU A CA 1
ATOM 583 C C . GLU A 1 72 ? 1.390 -1.349 -16.631 1.00 97.31 72 GLU A C 1
ATOM 585 O O . GLU A 1 72 ? 0.312 -0.818 -16.913 1.00 97.31 72 GLU A O 1
ATOM 590 N N . LEU A 1 73 ? 1.710 -1.655 -15.367 1.00 97.38 73 LEU A N 1
ATOM 591 C CA . LEU A 1 73 ? 0.857 -1.319 -14.230 1.00 97.38 73 LEU A CA 1
ATOM 592 C C . LEU A 1 73 ? 0.956 0.168 -13.873 1.00 97.38 73 LEU A C 1
ATOM 594 O O . LEU A 1 73 ? 2.007 0.806 -13.972 1.00 97.38 73 LEU A O 1
ATOM 598 N N . GLY A 1 74 ? -0.173 0.720 -13.426 1.00 97.19 74 GLY A N 1
ATOM 5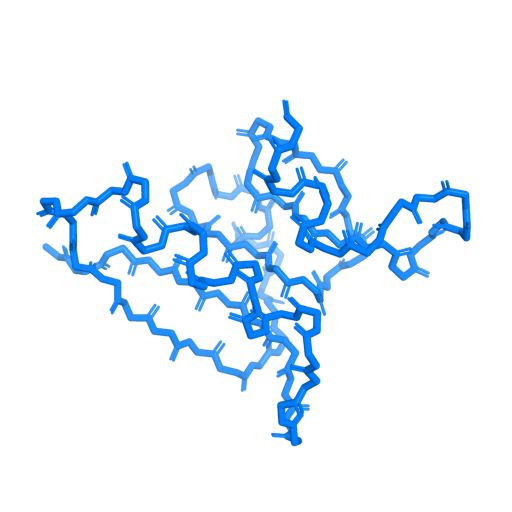99 C CA . GLY A 1 74 ? -0.213 2.056 -12.845 1.00 97.19 74 GLY A CA 1
ATOM 600 C C . GLY A 1 74 ? 0.587 2.134 -11.544 1.00 97.19 74 GLY A C 1
ATOM 601 O O . GLY A 1 74 ? 0.882 1.120 -10.918 1.00 97.19 74 GLY A O 1
ATOM 602 N N . ALA A 1 75 ? 0.897 3.359 -11.122 1.00 97.38 75 ALA A N 1
ATOM 603 C CA . ALA A 1 75 ? 1.425 3.618 -9.784 1.00 97.38 75 ALA A CA 1
ATOM 604 C C . ALA A 1 75 ? 0.483 3.055 -8.703 1.00 97.38 75 ALA A C 1
ATOM 606 O O . ALA A 1 75 ? -0.732 2.965 -8.909 1.00 97.38 75 ALA A O 1
ATOM 607 N N . SER A 1 76 ? 1.029 2.724 -7.541 1.00 97.75 76 SER A N 1
ATOM 608 C CA . SER A 1 76 ? 0.320 2.100 -6.421 1.00 97.75 76 SER A CA 1
ATOM 609 C C . SER A 1 76 ? -0.962 2.844 -6.023 1.00 97.75 76 SER A C 1
ATOM 611 O O . SER A 1 76 ? -1.979 2.208 -5.747 1.00 97.75 76 SER A O 1
ATOM 613 N N . PHE A 1 77 ? -0.986 4.182 -6.054 1.00 97.75 77 PHE A N 1
ATOM 614 C CA . PHE A 1 77 ? -2.203 4.955 -5.753 1.00 97.75 77 PHE A CA 1
ATOM 615 C C . PHE A 1 77 ? -3.321 4.775 -6.789 1.00 97.75 77 PHE A C 1
ATOM 617 O O . PHE A 1 77 ? -4.492 4.931 -6.446 1.00 97.75 77 PHE A O 1
ATOM 624 N N . VAL A 1 78 ? -2.975 4.475 -8.046 1.00 97.94 78 VAL A N 1
ATOM 625 C CA . VAL A 1 78 ? -3.946 4.133 -9.094 1.00 97.94 78 VAL A CA 1
ATOM 626 C C . VAL A 1 78 ? -4.484 2.736 -8.818 1.00 97.94 78 VAL A C 1
ATOM 628 O O . VAL A 1 78 ? -5.693 2.563 -8.743 1.00 97.94 78 VAL A O 1
ATOM 631 N N . LEU A 1 79 ? -3.591 1.778 -8.552 1.00 98.00 79 LEU A N 1
ATOM 632 C CA . LEU A 1 79 ? -3.958 0.386 -8.277 1.00 98.00 79 LEU A CA 1
ATOM 633 C C . LEU A 1 79 ? -4.863 0.230 -7.046 1.00 98.00 79 LEU A C 1
ATOM 635 O O . LEU A 1 79 ? -5.724 -0.640 -7.030 1.00 98.00 79 LEU A O 1
ATOM 639 N N . VAL A 1 80 ? -4.657 1.052 -6.013 1.00 97.75 80 VAL A N 1
ATOM 640 C CA . VAL A 1 80 ? -5.501 1.098 -4.805 1.00 97.75 80 VAL A CA 1
ATOM 641 C C . VAL A 1 80 ? -6.866 1.744 -5.071 1.00 97.75 80 VAL A C 1
ATOM 643 O O . VAL A 1 80 ? -7.825 1.459 -4.355 1.00 97.75 80 VAL A O 1
ATOM 646 N N . GLY A 1 81 ? -6.941 2.664 -6.034 1.00 93.50 81 GLY A N 1
ATOM 647 C CA . GLY A 1 81 ? -8.150 3.426 -6.346 1.00 93.50 81 GLY A CA 1
ATOM 648 C C . GLY A 1 81 ? -9.089 2.770 -7.362 1.00 93.50 81 GLY A C 1
ATOM 649 O O . GLY A 1 81 ? -10.237 3.213 -7.452 1.00 93.50 81 GLY A O 1
ATOM 650 N N . ASP A 1 82 ? -8.606 1.775 -8.111 1.00 88.62 82 ASP A N 1
ATOM 651 C CA . ASP A 1 82 ? -9.368 0.981 -9.091 1.00 88.62 82 ASP A CA 1
ATOM 652 C C . ASP A 1 82 ? -10.286 -0.063 -8.423 1.00 88.62 82 ASP A C 1
ATOM 654 O O . ASP A 1 82 ? -11.461 -0.173 -8.859 1.00 88.62 82 ASP A O 1
#

pLDDT: mean 96.58, std 4.26, range [64.56, 98.69]

Radius of gyration: 11.48 Å; chains: 1; bounding box: 27×25×35 Å

Secondary structure (DSSP, 8-state):
--EEEEE-SSSPPHHHHHHHHHHHHH-TT--EEEEESPPPHHHHT-TTEEEES-SS-EEGGGTEE--TT-TTSPPHHHHHH-

Sequence (82 aa):
MKDLIITHPGSAHFDEFFAICLILASFPEKQFSIERREPLPEELSDPEVWVVDIGGHYDPALKNFDHHQDLELGASFVLVGD

Foldseek 3Di:
DAQEEEEAADDDDPQQVLLVVVVCVVCVVGHYDYHHDADDPVLQVALRYAYFQHDQDQDVSSNDQHPPVDPVDDGSSVSSVD